Protein AF-A0A956Y490-F1 (afdb_monomer)

Solvent-accessible surface area (backbone atoms only — not comparable to full-atom values): 5890 Å² total; per-residue (Å²): 99,67,63,46,100,81,66,47,80,74,45,66,71,57,45,44,42,49,51,43,53,48,54,53,53,51,28,47,42,54,70,28,80,76,93,72,71,83,88,53,60,50,74,77,47,41,64,62,47,53,50,38,41,53,54,31,49,50,28,51,74,76,54,81,40,60,64,55,44,101,85,76,46,77,37,55,52,67,75,55,48,54,53,54,51,51,52,54,54,50,53,53,51,50,58,49,52,72,26,68,112

Structure (mmCIF, N/CA/C/O backbone):
data_AF-A0A956Y490-F1
#
_entry.id   AF-A0A956Y490-F1
#
loop_
_atom_site.group_PDB
_atom_site.id
_atom_site.type_symbol
_atom_site.label_atom_id
_atom_site.label_alt_id
_atom_site.label_comp_id
_atom_site.label_asym_id
_atom_site.label_entity_id
_atom_site.label_seq_id
_atom_site.pdbx_PDB_ins_code
_atom_site.Cartn_x
_atom_site.Cartn_y
_atom_site.Cartn_z
_atom_site.occupancy
_atom_site.B_iso_or_equiv
_atom_site.auth_seq_id
_atom_site.auth_comp_id
_atom_site.auth_asym_id
_atom_site.auth_atom_id
_atom_site.pdbx_PDB_model_num
ATOM 1 N N . LEU A 1 1 ? 11.659 -4.391 -20.643 1.00 76.44 1 LEU A N 1
ATOM 2 C CA . LEU A 1 1 ? 10.256 -3.983 -20.859 1.00 76.44 1 LEU A CA 1
ATOM 3 C C . LEU A 1 1 ? 10.191 -2.992 -22.004 1.00 76.44 1 LEU A C 1
ATOM 5 O O . LEU A 1 1 ? 10.776 -1.911 -21.907 1.00 76.44 1 LEU A O 1
ATOM 9 N N . ARG A 1 2 ? 9.555 -3.385 -23.107 1.00 68.56 2 ARG A N 1
ATOM 10 C CA . ARG A 1 2 ? 9.399 -2.532 -24.289 1.00 68.56 2 ARG A CA 1
ATOM 11 C C . ARG A 1 2 ? 8.566 -1.296 -23.933 1.00 68.56 2 ARG A C 1
ATOM 13 O O . ARG A 1 2 ? 7.552 -1.397 -23.248 1.00 68.56 2 ARG A O 1
ATOM 20 N N . LYS A 1 3 ? 8.994 -0.111 -24.376 1.00 73.38 3 LYS A N 1
ATOM 21 C CA . LYS A 1 3 ? 8.166 1.103 -24.274 1.00 73.38 3 LYS A CA 1
ATOM 22 C C . LYS A 1 3 ? 7.131 1.105 -25.398 1.00 73.38 3 LYS A C 1
ATOM 24 O O . LY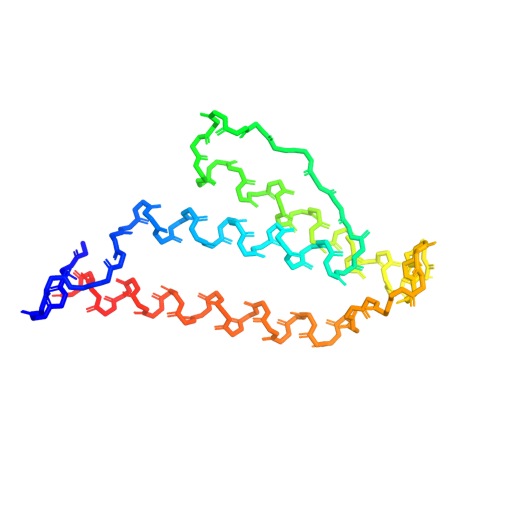S A 1 3 ? 7.402 0.582 -26.477 1.00 73.38 3 LYS A O 1
ATOM 29 N N . GLY A 1 4 ? 5.964 1.701 -25.152 1.00 69.81 4 GLY A N 1
ATOM 30 C CA . GLY A 1 4 ? 4.907 1.786 -26.163 1.00 69.81 4 GLY A CA 1
ATOM 31 C C . GLY A 1 4 ? 5.311 2.636 -27.382 1.00 69.81 4 GLY A C 1
ATOM 32 O O . GLY A 1 4 ? 6.329 3.329 -27.338 1.00 69.81 4 GLY A O 1
ATOM 33 N N . PRO A 1 5 ? 4.488 2.675 -28.450 1.00 67.56 5 PRO A N 1
ATOM 34 C CA . PRO A 1 5 ? 4.809 3.343 -29.723 1.00 67.56 5 PRO A CA 1
ATOM 35 C C . PRO A 1 5 ? 5.163 4.832 -29.604 1.00 67.56 5 PRO A C 1
ATOM 37 O O . PRO A 1 5 ? 5.830 5.389 -30.466 1.00 67.56 5 PRO A O 1
ATOM 40 N N . ARG A 1 6 ? 4.712 5.487 -28.527 1.00 73.81 6 ARG A N 1
ATOM 41 C CA . ARG A 1 6 ? 4.988 6.901 -28.224 1.00 73.81 6 ARG A CA 1
ATOM 42 C C . ARG A 1 6 ? 6.073 7.098 -27.158 1.00 73.81 6 ARG A C 1
ATOM 44 O O . ARG A 1 6 ? 6.145 8.160 -26.552 1.00 73.81 6 ARG A O 1
ATOM 51 N N . GLY A 1 7 ? 6.850 6.061 -26.842 1.00 65.94 7 GLY A N 1
ATOM 52 C CA . GLY A 1 7 ? 7.847 6.082 -25.765 1.00 65.94 7 GLY A CA 1
ATOM 53 C C . GLY A 1 7 ? 7.260 6.184 -24.350 1.00 65.94 7 GLY A C 1
ATOM 54 O O . GLY A 1 7 ? 8.014 6.310 -23.388 1.00 65.94 7 GLY A O 1
ATOM 55 N N . GLY A 1 8 ? 5.930 6.133 -24.219 1.00 72.25 8 GLY A N 1
ATOM 56 C CA . GLY A 1 8 ? 5.219 6.179 -22.945 1.00 72.25 8 GLY A CA 1
ATOM 57 C C . GLY A 1 8 ? 5.295 4.865 -22.165 1.00 72.25 8 GLY A C 1
ATOM 58 O O . GLY A 1 8 ? 5.559 3.799 -22.729 1.00 72.25 8 GLY A O 1
ATOM 59 N N . GLY A 1 9 ? 5.030 4.962 -20.861 1.00 76.62 9 GLY A N 1
ATOM 60 C CA . GLY A 1 9 ? 5.050 3.846 -19.914 1.00 76.62 9 GLY A CA 1
ATOM 61 C C . GLY A 1 9 ? 6.246 3.879 -18.959 1.00 76.62 9 GLY A C 1
ATOM 62 O O . GLY A 1 9 ? 7.244 4.565 -19.193 1.00 76.62 9 GLY A O 1
ATOM 63 N N . ARG A 1 10 ? 6.125 3.141 -17.854 1.00 84.75 10 ARG A N 1
ATOM 64 C CA . ARG A 1 10 ? 7.218 2.912 -16.899 1.00 84.75 10 ARG A CA 1
ATOM 65 C C . ARG A 1 10 ? 8.082 1.735 -17.365 1.00 84.75 10 ARG A C 1
ATOM 67 O O . ARG A 1 10 ? 7.576 0.812 -18.002 1.00 84.75 10 ARG A O 1
ATOM 74 N N . ASP A 1 11 ? 9.380 1.806 -17.078 1.00 89.62 11 ASP A N 1
ATOM 75 C CA . ASP A 1 11 ? 10.285 0.656 -17.130 1.00 89.62 11 ASP A CA 1
ATOM 76 C C . ASP A 1 11 ? 10.203 -0.140 -15.818 1.00 89.62 11 ASP A C 1
ATOM 78 O O . ASP A 1 11 ? 9.578 0.308 -14.856 1.00 89.62 11 ASP A O 1
ATOM 82 N N . LEU A 1 12 ? 10.815 -1.329 -15.780 1.00 91.31 12 LEU A N 1
ATOM 83 C CA . LEU A 1 12 ? 10.685 -2.243 -14.641 1.00 91.31 12 LEU A CA 1
ATOM 84 C C . LEU A 1 12 ? 11.065 -1.586 -13.300 1.00 91.31 12 LEU A C 1
ATOM 86 O O . LEU A 1 12 ? 10.264 -1.684 -12.371 1.00 91.31 12 LEU A O 1
ATOM 90 N N . PRO A 1 13 ? 12.197 -0.859 -13.173 1.00 92.38 13 PRO A N 1
ATOM 91 C CA . PRO A 1 13 ? 12.532 -0.185 -11.919 1.00 92.38 13 PRO A CA 1
ATOM 92 C C . PRO A 1 13 ? 11.452 0.806 -11.467 1.00 92.38 13 PRO A C 1
ATOM 94 O O . PRO A 1 13 ? 11.049 0.785 -10.305 1.00 92.38 13 PRO A O 1
ATOM 97 N N . LYS A 1 14 ? 10.908 1.617 -12.387 1.00 92.44 14 LYS A N 1
ATOM 98 C CA . LYS A 1 14 ? 9.824 2.559 -12.066 1.00 92.44 14 LYS A CA 1
ATOM 99 C C . LYS A 1 14 ? 8.501 1.870 -11.742 1.00 92.44 14 LYS A C 1
ATOM 101 O O . LYS A 1 14 ? 7.694 2.438 -11.010 1.00 92.44 14 LYS A O 1
ATOM 106 N N . MET A 1 15 ? 8.238 0.686 -12.294 1.00 94.38 15 MET A N 1
ATOM 107 C CA . MET A 1 15 ? 7.053 -0.107 -11.945 1.00 94.38 15 MET A CA 1
ATOM 108 C C . MET A 1 15 ? 7.169 -0.660 -10.525 1.00 94.38 15 MET A C 1
ATOM 110 O O . MET A 1 15 ? 6.238 -0.502 -9.743 1.00 94.38 15 MET A O 1
ATOM 114 N N . ILE A 1 16 ? 8.331 -1.209 -10.155 1.00 95.62 16 ILE A N 1
ATOM 115 C CA . ILE A 1 16 ? 8.595 -1.686 -8.788 1.00 95.62 16 ILE A CA 1
ATOM 116 C C . ILE A 1 16 ? 8.492 -0.528 -7.789 1.00 95.62 16 ILE A C 1
ATOM 118 O O . ILE A 1 16 ? 7.870 -0.671 -6.737 1.00 95.62 16 ILE A O 1
ATOM 122 N N . GLU A 1 17 ? 9.068 0.631 -8.121 1.00 96.00 17 GLU A N 1
ATOM 123 C CA . GLU A 1 17 ? 8.957 1.837 -7.299 1.00 96.00 17 GLU A CA 1
ATOM 124 C C . GLU A 1 17 ? 7.494 2.246 -7.086 1.00 96.00 17 GLU A C 1
ATOM 126 O O . GLU A 1 17 ? 7.069 2.507 -5.959 1.00 96.00 17 GLU A O 1
ATOM 131 N N . HIS A 1 18 ? 6.707 2.238 -8.164 1.00 96.38 18 HIS A N 1
ATOM 132 C CA . HIS A 1 18 ? 5.292 2.568 -8.117 1.00 96.38 18 HIS A CA 1
ATOM 133 C C . HIS A 1 18 ? 4.491 1.597 -7.240 1.00 96.38 18 HIS A C 1
ATOM 135 O O . HIS A 1 18 ? 3.712 2.057 -6.406 1.00 96.38 18 HIS A O 1
ATOM 141 N N . VAL A 1 19 ? 4.705 0.285 -7.387 1.00 97.38 19 VAL A N 1
ATOM 142 C CA . VAL A 1 19 ? 4.056 -0.740 -6.551 1.00 97.38 19 VAL A CA 1
ATOM 143 C C . VAL A 1 19 ? 4.390 -0.517 -5.077 1.00 97.38 19 VAL A C 1
ATOM 145 O O . VAL A 1 19 ? 3.485 -0.372 -4.261 1.00 97.38 19 VAL A O 1
ATOM 148 N N . ARG A 1 20 ? 5.677 -0.356 -4.737 1.00 97.44 20 ARG A N 1
ATOM 149 C CA . ARG A 1 20 ? 6.122 -0.059 -3.364 1.00 97.44 20 ARG A CA 1
ATOM 150 C C . ARG A 1 20 ? 5.411 1.160 -2.774 1.00 97.44 20 ARG A C 1
ATOM 152 O O . ARG A 1 20 ? 4.965 1.126 -1.624 1.00 97.44 20 ARG A O 1
ATOM 159 N N . ASP A 1 21 ? 5.346 2.254 -3.527 1.00 96.94 21 ASP A N 1
ATOM 160 C CA . ASP A 1 21 ? 4.768 3.506 -3.035 1.00 96.94 21 ASP A CA 1
ATOM 161 C C . ASP A 1 21 ? 3.253 3.414 -2.849 1.00 96.94 21 ASP A C 1
ATOM 163 O O . ASP A 1 21 ? 2.72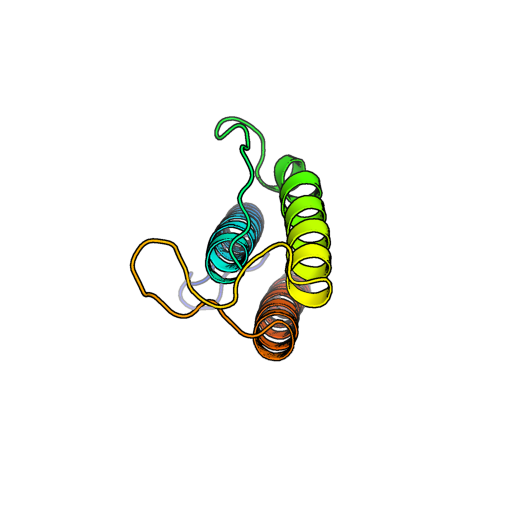5 3.956 -1.872 1.00 96.94 21 ASP A O 1
ATOM 167 N N . VAL A 1 22 ? 2.558 2.698 -3.736 1.00 97.81 22 VAL A N 1
ATOM 168 C CA . VAL A 1 22 ? 1.115 2.464 -3.615 1.00 97.81 22 VAL A CA 1
ATOM 169 C C . VAL A 1 22 ? 0.802 1.530 -2.448 1.00 97.81 22 VAL A C 1
ATOM 171 O O . VAL A 1 22 ? -0.059 1.885 -1.641 1.00 97.81 22 VAL A O 1
ATOM 174 N N . ASP A 1 23 ? 1.532 0.426 -2.272 1.00 98.38 23 ASP A N 1
ATOM 175 C CA . ASP A 1 23 ? 1.374 -0.481 -1.124 1.00 98.38 23 ASP A CA 1
ATOM 176 C C . ASP A 1 23 ? 1.497 0.282 0.197 1.00 98.38 23 ASP A C 1
ATOM 178 O O . ASP A 1 23 ? 0.640 0.194 1.084 1.00 98.38 23 ASP A O 1
ATOM 182 N N . LYS A 1 24 ? 2.539 1.113 0.311 1.00 98.00 24 LYS A N 1
ATOM 183 C CA . LYS A 1 24 ? 2.770 1.942 1.496 1.00 98.00 24 LYS A CA 1
ATOM 184 C C . LYS A 1 24 ? 1.667 2.984 1.702 1.00 98.00 24 LYS A C 1
ATOM 186 O O . LYS A 1 24 ? 1.273 3.239 2.842 1.00 98.00 24 LYS A O 1
ATOM 191 N N . ALA A 1 25 ? 1.165 3.599 0.633 1.00 97.25 25 ALA A N 1
ATOM 192 C CA . ALA A 1 25 ? 0.066 4.559 0.721 1.00 97.25 25 ALA A CA 1
ATOM 193 C C . ALA A 1 25 ? -1.250 3.885 1.150 1.00 97.25 25 ALA A C 1
ATOM 195 O O . ALA A 1 25 ? -1.973 4.400 2.011 1.00 97.25 25 ALA A O 1
ATOM 196 N N . TYR A 1 26 ? -1.553 2.713 0.592 1.00 98.19 26 TYR A N 1
ATOM 197 C CA . TYR A 1 26 ? -2.748 1.944 0.929 1.00 98.19 26 TYR A CA 1
ATOM 198 C C . TYR A 1 26 ? -2.685 1.420 2.365 1.00 98.19 26 TYR A C 1
ATOM 200 O O . TYR A 1 26 ? -3.695 1.496 3.068 1.00 98.19 26 TYR A O 1
ATOM 208 N N . LEU A 1 27 ? -1.515 0.985 2.848 1.00 98.38 27 LEU A N 1
ATOM 209 C CA . LEU A 1 27 ? -1.298 0.640 4.259 1.00 98.38 27 LEU A CA 1
ATOM 210 C C . LEU A 1 27 ? -1.758 1.771 5.197 1.00 98.38 27 LEU A C 1
ATOM 212 O O . LEU A 1 27 ? -2.484 1.523 6.163 1.00 98.38 27 LEU A O 1
ATOM 216 N N . GLY A 1 28 ? -1.418 3.022 4.871 1.00 96.69 28 GLY A N 1
ATOM 217 C CA . GLY A 1 28 ? -1.873 4.198 5.620 1.00 96.69 28 GLY A CA 1
ATOM 218 C C . GLY A 1 28 ? -3.397 4.366 5.618 1.00 96.69 28 GLY A C 1
ATOM 219 O O . GLY A 1 28 ? -3.988 4.699 6.645 1.00 96.69 28 GLY A O 1
ATOM 220 N N . SER A 1 29 ? -4.052 4.055 4.495 1.00 96.19 29 SER A N 1
ATOM 221 C CA . SER A 1 29 ? -5.519 4.085 4.371 1.00 96.19 29 SER A CA 1
ATOM 222 C C . SER A 1 29 ? -6.213 2.991 5.192 1.00 96.19 29 SER A C 1
ATOM 224 O O . SER A 1 29 ? -7.374 3.151 5.577 1.00 96.19 29 SER A O 1
ATOM 226 N N . LEU A 1 30 ? -5.509 1.897 5.499 1.00 96.25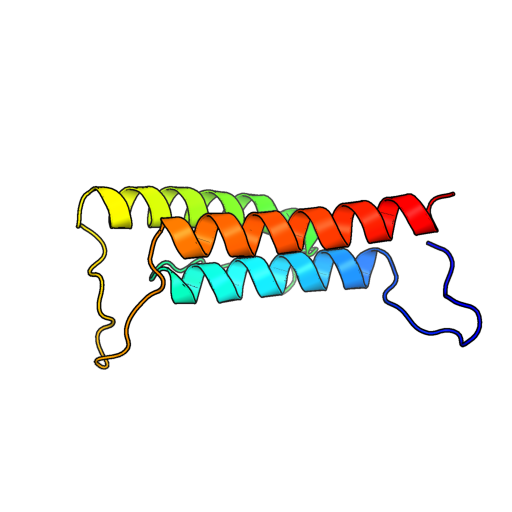 30 LEU A N 1
ATOM 227 C CA . LEU A 1 30 ? -5.966 0.847 6.412 1.00 96.25 30 LEU A CA 1
ATOM 228 C C . LEU A 1 30 ? -5.729 1.207 7.890 1.00 96.25 30 LEU A C 1
ATOM 230 O O . LEU A 1 30 ? -6.394 0.645 8.761 1.00 96.25 30 LEU A O 1
ATOM 234 N N . GLY A 1 31 ? -4.854 2.180 8.162 1.00 96.50 31 GLY A N 1
ATOM 235 C CA . GLY A 1 31 ? -4.465 2.630 9.501 1.00 96.50 31 GLY A CA 1
ATOM 236 C C . GLY A 1 31 ? -3.120 2.091 9.988 1.00 96.50 31 GLY A C 1
ATOM 237 O O . GLY A 1 31 ? -2.739 2.396 11.115 1.00 96.50 31 GLY A O 1
ATOM 238 N N . GLY A 1 32 ? -2.415 1.315 9.162 1.00 96.88 32 GLY A N 1
ATOM 239 C CA . GLY A 1 32 ? -1.081 0.815 9.468 1.00 96.88 32 GLY A CA 1
ATOM 240 C C . GLY A 1 32 ? 0.019 1.798 9.073 1.00 96.88 32 GLY A C 1
ATOM 241 O O . GLY A 1 32 ? -0.208 2.803 8.395 1.00 96.88 32 GLY A O 1
ATOM 242 N N . SER A 1 33 ? 1.245 1.500 9.492 1.00 96.62 33 SER A N 1
ATOM 243 C CA . SER A 1 33 ? 2.427 2.258 9.088 1.00 96.62 33 SER A CA 1
ATOM 244 C C . SER A 1 33 ? 3.665 1.376 9.140 1.00 96.62 33 SER A C 1
ATOM 246 O O . SER A 1 33 ? 3.728 0.437 9.927 1.00 96.62 33 SER A O 1
ATOM 248 N N . VAL A 1 34 ? 4.657 1.697 8.316 1.00 97.75 34 VAL A N 1
ATOM 249 C CA . VAL A 1 34 ? 5.945 1.006 8.302 1.00 97.75 34 VAL A CA 1
ATOM 250 C C . VAL A 1 34 ? 7.050 2.009 8.001 1.00 97.75 34 VAL A C 1
ATOM 252 O O . VAL A 1 34 ? 6.909 2.888 7.141 1.00 97.75 34 VAL A O 1
ATOM 255 N N . LYS A 1 35 ? 8.159 1.895 8.733 1.00 96.50 35 LYS A N 1
ATOM 256 C CA . LYS A 1 35 ? 9.392 2.614 8.418 1.00 96.50 35 LYS A CA 1
ATOM 257 C C . LYS A 1 35 ? 10.200 1.749 7.463 1.00 96.50 35 LYS A C 1
ATOM 259 O O . LYS A 1 35 ? 10.476 0.596 7.761 1.00 96.50 35 LYS A O 1
ATOM 264 N N . ILE A 1 36 ? 10.568 2.329 6.332 1.00 94.44 36 ILE A N 1
ATOM 265 C CA . ILE A 1 36 ? 11.468 1.719 5.355 1.00 94.44 36 ILE A CA 1
ATOM 266 C C . ILE A 1 36 ? 12.652 2.655 5.166 1.00 94.44 36 ILE A C 1
ATOM 268 O O . ILE A 1 36 ? 12.487 3.878 5.256 1.00 94.44 36 ILE A O 1
ATOM 272 N N . ASP A 1 37 ? 13.820 2.085 4.898 1.00 93.31 37 ASP A N 1
ATOM 273 C CA . ASP A 1 37 ? 14.946 2.864 4.411 1.00 93.31 37 ASP A CA 1
ATOM 274 C C . ASP A 1 37 ? 14.632 3.350 2.991 1.00 93.31 37 ASP A C 1
ATOM 276 O O . ASP A 1 37 ? 14.302 2.560 2.109 1.00 93.31 37 ASP A O 1
ATOM 280 N N . LYS A 1 38 ? 14.685 4.668 2.784 1.00 87.25 38 LYS A N 1
ATOM 281 C CA . LYS A 1 38 ? 14.434 5.277 1.473 1.00 87.25 38 LYS A CA 1
ATOM 282 C C . LYS A 1 38 ? 15.618 5.114 0.519 1.00 87.25 38 LYS A C 1
ATOM 284 O O . LYS A 1 38 ? 15.422 5.285 -0.678 1.00 87.25 38 LYS A O 1
ATOM 289 N N . ALA A 1 39 ? 16.813 4.842 1.045 1.00 93.00 39 ALA A N 1
ATOM 290 C CA . ALA A 1 39 ? 18.006 4.581 0.249 1.00 93.00 39 ALA A CA 1
ATOM 291 C C . ALA A 1 39 ? 18.085 3.121 -0.224 1.00 93.00 39 ALA A C 1
ATOM 293 O O . ALA A 1 39 ? 18.861 2.819 -1.125 1.00 93.00 39 ALA A O 1
ATOM 294 N N . ALA A 1 40 ? 17.290 2.222 0.366 1.00 94.75 40 ALA A N 1
ATOM 295 C CA . ALA A 1 40 ? 17.237 0.830 -0.047 1.00 94.75 40 ALA A CA 1
ATOM 296 C C . ALA A 1 40 ? 16.540 0.666 -1.404 1.00 94.75 40 ALA A C 1
ATOM 298 O O . ALA A 1 40 ? 15.589 1.381 -1.734 1.00 94.75 40 ALA A O 1
ATOM 29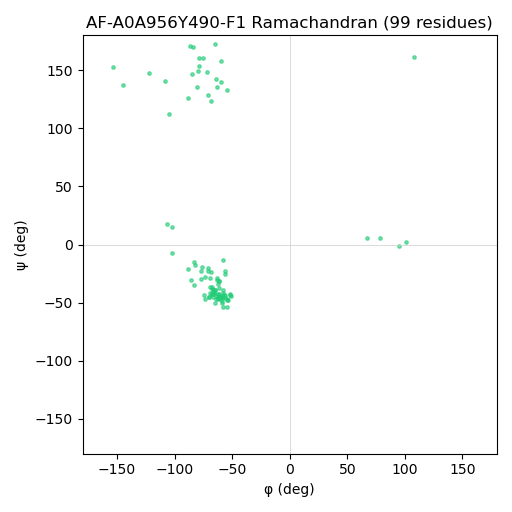9 N N . GLU A 1 41 ? 16.979 -0.344 -2.154 1.00 96.25 41 GLU A N 1
ATOM 300 C CA . GLU A 1 41 ? 16.353 -0.726 -3.417 1.00 96.25 41 GLU A CA 1
ATOM 301 C C . GLU A 1 41 ? 14.850 -0.995 -3.227 1.00 96.25 41 GLU A C 1
ATOM 303 O O . GLU A 1 41 ? 14.476 -1.728 -2.302 1.00 96.25 41 GLU A O 1
ATOM 308 N N . PRO A 1 42 ? 13.964 -0.462 -4.094 1.00 95.88 42 PRO A N 1
ATOM 309 C CA . PRO A 1 42 ? 12.520 -0.550 -3.896 1.00 95.88 42 PRO A CA 1
ATOM 310 C C . PRO A 1 42 ? 12.022 -1.977 -3.637 1.00 95.88 42 PRO A C 1
ATOM 312 O O . PRO A 1 42 ? 11.252 -2.204 -2.701 1.00 95.88 42 PRO A O 1
ATOM 315 N N . ILE A 1 43 ? 12.529 -2.946 -4.404 1.00 96.19 43 ILE A N 1
ATOM 316 C CA . ILE A 1 43 ? 12.151 -4.358 -4.284 1.00 96.19 43 ILE A CA 1
ATOM 317 C C . ILE A 1 43 ? 12.503 -4.955 -2.915 1.00 96.19 43 ILE A C 1
ATOM 319 O O . ILE A 1 43 ? 11.740 -5.758 -2.384 1.00 96.19 43 ILE A O 1
ATOM 323 N N . ALA A 1 44 ? 13.609 -4.522 -2.302 1.00 97.19 44 ALA A N 1
ATOM 324 C CA . ALA A 1 44 ? 14.050 -5.012 -0.999 1.00 97.19 44 ALA A CA 1
ATOM 325 C C . ALA A 1 44 ? 13.148 -4.523 0.147 1.00 97.19 44 ALA A C 1
ATOM 327 O O . ALA A 1 44 ? 13.113 -5.132 1.214 1.00 97.19 44 ALA A O 1
ATOM 328 N N . THR A 1 45 ? 12.389 -3.443 -0.068 1.00 97.38 45 THR A N 1
ATOM 329 C CA . THR A 1 45 ? 11.484 -2.876 0.946 1.00 97.38 45 THR A CA 1
ATOM 330 C C . THR A 1 45 ? 10.080 -3.491 0.934 1.00 97.38 45 THR A C 1
ATOM 332 O O . THR A 1 45 ? 9.385 -3.439 1.951 1.00 97.38 45 THR A O 1
ATOM 335 N N . LEU A 1 46 ? 9.6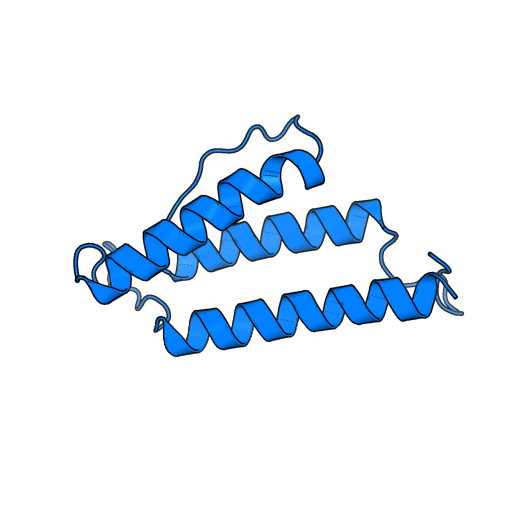66 -4.106 -0.183 1.00 96.94 46 LEU A N 1
ATOM 336 C CA . LEU A 1 46 ? 8.325 -4.679 -0.353 1.00 96.94 46 LEU A CA 1
ATOM 337 C C . LEU A 1 46 ? 7.950 -5.718 0.719 1.00 96.94 46 LEU A C 1
ATOM 339 O O . LEU A 1 46 ? 6.835 -5.627 1.233 1.00 96.94 46 LEU A O 1
ATOM 343 N N . PRO A 1 47 ? 8.826 -6.663 1.125 1.00 97.56 47 PRO A N 1
ATOM 344 C CA . PRO A 1 47 ? 8.473 -7.644 2.152 1.00 97.56 47 PRO A CA 1
ATOM 345 C C . PRO A 1 47 ? 8.044 -7.004 3.478 1.00 97.56 47 PRO A C 1
ATOM 347 O O . PRO A 1 47 ? 7.041 -7.411 4.059 1.00 97.56 47 PRO A O 1
ATOM 350 N N . ALA A 1 48 ? 8.743 -5.955 3.924 1.00 98.12 48 ALA A N 1
ATOM 351 C CA . ALA A 1 48 ? 8.404 -5.250 5.160 1.00 98.12 48 ALA A CA 1
ATOM 352 C C . ALA A 1 48 ? 7.056 -4.519 5.057 1.00 98.12 48 ALA A C 1
ATOM 354 O O . ALA A 1 48 ? 6.273 -4.519 6.007 1.00 98.12 48 ALA A O 1
ATOM 355 N N . ILE A 1 49 ? 6.759 -3.920 3.899 1.00 98.44 49 ILE A N 1
ATOM 356 C CA . ILE A 1 49 ? 5.473 -3.253 3.659 1.00 98.44 49 ILE A CA 1
ATOM 357 C C . ILE A 1 49 ? 4.335 -4.277 3.641 1.00 98.44 49 ILE A C 1
ATOM 359 O O . ILE A 1 49 ? 3.315 -4.067 4.294 1.00 98.44 49 ILE A O 1
ATOM 363 N N . ARG A 1 50 ? 4.524 -5.407 2.954 1.00 98.19 50 ARG A N 1
ATOM 364 C CA . ARG A 1 50 ? 3.525 -6.479 2.861 1.00 98.19 50 ARG A CA 1
ATOM 365 C C . ARG A 1 50 ? 3.256 -7.132 4.211 1.00 98.19 50 ARG A C 1
ATOM 367 O O . ARG A 1 50 ? 2.094 -7.359 4.536 1.00 98.19 50 A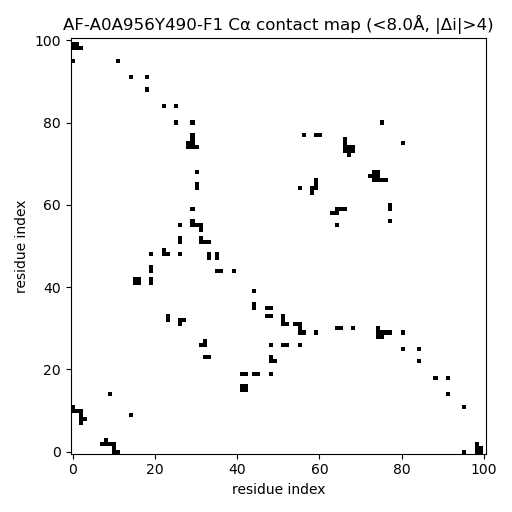RG A O 1
ATOM 374 N N . GLN A 1 51 ? 4.283 -7.342 5.034 1.00 98.62 51 GLN A N 1
ATOM 375 C CA . GLN A 1 51 ? 4.081 -7.804 6.407 1.00 98.62 51 GLN A CA 1
ATOM 376 C C . GLN A 1 51 ? 3.247 -6.798 7.214 1.00 98.62 51 GLN A C 1
ATOM 378 O O . GLN A 1 51 ? 2.249 -7.178 7.817 1.00 98.62 51 GLN A O 1
ATOM 383 N N . ALA A 1 52 ? 3.570 -5.504 7.138 1.00 98.69 52 ALA A N 1
ATOM 384 C CA . ALA A 1 52 ? 2.795 -4.472 7.825 1.00 98.69 52 ALA A CA 1
ATOM 385 C C . ALA A 1 52 ? 1.339 -4.374 7.323 1.00 98.69 52 ALA A C 1
ATOM 387 O O . ALA A 1 52 ? 0.443 -4.038 8.097 1.00 98.69 52 ALA A O 1
ATOM 388 N N . ILE A 1 53 ? 1.080 -4.677 6.046 1.00 98.69 53 ILE A N 1
ATOM 389 C CA . ILE A 1 53 ? -0.278 -4.801 5.497 1.00 98.69 53 ILE A CA 1
ATOM 390 C C . ILE A 1 53 ? -1.032 -5.957 6.158 1.00 98.69 53 ILE A C 1
ATOM 392 O O . ILE A 1 53 ? -2.181 -5.767 6.559 1.00 98.69 53 ILE A O 1
ATOM 396 N N . LEU A 1 54 ? -0.407 -7.129 6.290 1.00 98.62 54 LEU A N 1
ATOM 397 C CA . LEU A 1 54 ? -1.022 -8.288 6.944 1.00 98.62 54 LEU A CA 1
ATOM 398 C C . LEU A 1 54 ? -1.323 -8.002 8.419 1.00 98.62 54 LEU A C 1
ATOM 400 O O . LEU A 1 54 ? -2.441 -8.252 8.870 1.00 98.62 54 LEU A O 1
ATOM 404 N N . ASP A 1 55 ? -0.378 -7.394 9.135 1.00 98.62 55 ASP A N 1
ATOM 405 C CA . ASP A 1 55 ? -0.550 -7.019 10.542 1.00 98.62 55 ASP A CA 1
ATOM 406 C C . ASP A 1 55 ? -1.685 -5.996 10.705 1.00 98.62 55 ASP A C 1
ATOM 408 O O . ASP A 1 55 ? -2.543 -6.126 11.580 1.00 98.62 55 ASP A O 1
ATOM 412 N N . ALA A 1 56 ? -1.749 -4.997 9.817 1.00 98.38 56 ALA A N 1
ATOM 413 C CA . ALA A 1 56 ? -2.819 -4.008 9.829 1.00 98.38 56 ALA A CA 1
ATOM 414 C C . ALA A 1 56 ? -4.183 -4.619 9.467 1.00 98.38 56 ALA A C 1
ATOM 416 O O . ALA A 1 56 ? -5.196 -4.232 10.046 1.00 98.38 56 ALA A O 1
ATOM 417 N N . LEU A 1 57 ? -4.240 -5.585 8.545 1.00 98.31 57 LEU A N 1
ATOM 418 C CA . LEU A 1 57 ? -5.470 -6.322 8.248 1.00 98.31 57 LEU A CA 1
ATOM 419 C C . LEU A 1 57 ? -5.946 -7.104 9.472 1.00 98.31 57 LEU A C 1
ATOM 421 O O . LEU A 1 57 ? -7.120 -6.995 9.825 1.00 98.31 57 LEU A O 1
ATOM 425 N N . ALA A 1 58 ? -5.047 -7.826 10.144 1.00 98.38 58 ALA A N 1
ATOM 426 C CA . ALA A 1 58 ? -5.363 -8.546 11.372 1.00 98.38 58 ALA A CA 1
ATOM 427 C C . ALA A 1 58 ? -5.880 -7.591 12.460 1.00 98.38 58 ALA A C 1
ATOM 429 O O . ALA A 1 58 ? -6.971 -7.810 12.985 1.00 98.38 58 ALA A O 1
ATOM 430 N N . GLY A 1 59 ? -5.183 -6.474 12.701 1.00 98.31 59 GLY A N 1
ATOM 431 C CA . GLY A 1 59 ? -5.595 -5.455 13.672 1.00 98.31 59 GLY A CA 1
ATOM 432 C C . GLY A 1 59 ? -6.945 -4.802 13.350 1.00 98.31 59 GLY A C 1
ATOM 433 O O . GLY A 1 59 ? -7.704 -4.433 14.245 1.00 98.31 59 GLY A O 1
ATOM 434 N N . ARG A 1 60 ? -7.302 -4.674 12.066 1.00 96.94 60 ARG A N 1
ATOM 435 C CA . ARG A 1 60 ? -8.633 -4.194 11.658 1.00 96.94 60 ARG A CA 1
ATOM 436 C C . ARG A 1 60 ? -9.738 -5.223 11.875 1.00 96.94 60 ARG A C 1
ATOM 438 O O . ARG A 1 60 ? -10.888 -4.819 12.029 1.00 96.94 60 ARG A O 1
ATOM 445 N N . LEU A 1 61 ? -9.416 -6.514 11.839 1.00 96.06 61 LEU A N 1
ATOM 446 C CA . LEU A 1 61 ? -10.370 -7.599 12.069 1.00 96.06 61 LEU A CA 1
ATOM 447 C C . LEU A 1 61 ? -10.576 -7.874 13.564 1.00 96.06 61 LEU A C 1
ATOM 449 O O . LEU A 1 61 ? -11.699 -8.171 13.959 1.00 96.06 61 LEU A O 1
ATOM 453 N N . SER A 1 62 ? -9.530 -7.737 14.385 1.00 97.12 62 SER A N 1
ATOM 454 C CA . SER A 1 62 ? -9.612 -7.861 15.848 1.00 97.12 62 SER A CA 1
ATOM 455 C C . SER A 1 62 ? -10.217 -6.629 16.529 1.00 97.12 62 SER A C 1
ATOM 457 O O . SER A 1 62 ? -10.747 -6.742 17.630 1.00 97.12 62 SER A O 1
ATOM 459 N N . GLY A 1 63 ? -10.165 -5.463 15.876 1.00 95.69 63 GLY A N 1
ATOM 460 C CA . GLY A 1 63 ? -10.635 -4.188 16.426 1.00 95.69 63 GLY A CA 1
ATOM 461 C C . GLY A 1 63 ? -9.540 -3.341 17.084 1.00 95.69 63 GLY A C 1
ATOM 462 O O . GLY A 1 63 ? -9.818 -2.212 17.483 1.00 95.69 63 GLY A O 1
ATOM 463 N N . ASP A 1 64 ? -8.297 -3.829 17.129 1.00 97.19 64 ASP A N 1
ATOM 464 C CA . ASP A 1 64 ? -7.138 -3.101 17.672 1.00 97.19 64 ASP A CA 1
ATOM 465 C C . ASP A 1 64 ? -6.824 -1.824 16.880 1.00 97.19 64 ASP A C 1
ATOM 467 O O . ASP A 1 64 ? -6.309 -0.841 17.414 1.00 97.19 64 ASP A O 1
ATOM 471 N N . ILE A 1 65 ? -7.153 -1.823 15.585 1.00 96.50 65 ILE A N 1
ATOM 472 C CA . ILE A 1 65 ? -7.083 -0.645 14.726 1.00 96.50 65 ILE A CA 1
ATOM 473 C C . ILE A 1 65 ? -8.518 -0.142 14.493 1.00 96.50 65 ILE A C 1
ATOM 475 O O . ILE A 1 65 ? -9.290 -0.790 13.780 1.00 96.50 65 ILE A O 1
ATOM 479 N N . PRO A 1 66 ? -8.888 1.040 15.024 1.00 95.56 66 PRO A N 1
ATOM 480 C CA . PRO A 1 66 ? -10.233 1.588 14.853 1.00 95.56 66 PRO A CA 1
ATOM 481 C C . PRO A 1 66 ? -10.621 1.819 13.385 1.00 95.56 66 PRO A C 1
ATOM 483 O O . PRO A 1 66 ? -9.762 1.995 12.519 1.00 95.56 66 PRO A O 1
ATOM 486 N N . ALA A 1 67 ? -11.918 1.880 13.080 1.00 94.75 67 ALA A N 1
ATOM 487 C CA . ALA A 1 67 ? -12.394 2.231 11.736 1.00 94.75 67 ALA A CA 1
ATOM 488 C C . ALA A 1 67 ? -12.165 3.715 11.384 1.00 94.75 67 ALA A C 1
ATOM 490 O O . ALA A 1 67 ? -12.060 4.064 10.209 1.00 94.75 67 ALA A O 1
ATOM 491 N N . GLU A 1 68 ? -12.032 4.571 12.393 1.00 95.00 68 GLU A N 1
ATOM 492 C CA . GLU A 1 68 ? -11.787 6.003 12.247 1.00 95.00 68 GLU A CA 1
ATOM 493 C C . GLU A 1 68 ? -10.350 6.347 12.653 1.00 95.00 68 GLU A C 1
ATOM 495 O O . GLU A 1 68 ? -9.777 5.785 13.588 1.00 95.00 68 GLU A O 1
ATOM 500 N N . GLY A 1 69 ? -9.726 7.257 11.911 1.00 89.38 69 GLY A N 1
ATOM 501 C CA . GLY A 1 69 ? -8.422 7.805 12.258 1.00 89.38 69 GLY A CA 1
ATOM 502 C C . GLY A 1 69 ? -8.532 8.880 13.339 1.00 89.38 69 GLY A C 1
ATOM 503 O O . GLY A 1 69 ? -9.563 9.524 13.490 1.00 89.38 69 GLY A O 1
ATOM 504 N N . ALA A 1 70 ? -7.418 9.169 14.015 1.00 83.31 70 ALA A N 1
ATOM 505 C CA . ALA A 1 70 ? -7.347 10.171 15.088 1.00 83.31 70 ALA A CA 1
ATOM 506 C C . ALA A 1 70 ? -7.777 11.601 14.684 1.00 83.31 70 ALA A C 1
ATOM 508 O O . ALA A 1 70 ? -7.973 12.449 15.546 1.00 83.31 70 ALA A O 1
ATOM 509 N N . ARG A 1 71 ? -7.904 11.885 13.380 1.00 84.88 71 ARG A N 1
ATOM 510 C CA . ARG A 1 71 ? -8.374 13.170 12.828 1.00 84.88 71 ARG A CA 1
ATOM 511 C C . ARG A 1 71 ? -9.797 13.100 12.246 1.00 84.88 71 ARG A C 1
ATOM 513 O O . ARG A 1 71 ? -10.146 13.938 11.424 1.00 84.88 71 ARG A O 1
ATOM 520 N N . GLY A 1 72 ? -10.584 12.080 12.596 1.00 82.81 72 GLY A N 1
ATOM 521 C CA . GLY A 1 72 ? -11.981 11.919 12.159 1.00 82.81 72 GLY A CA 1
ATOM 522 C C . GLY A 1 72 ? -12.174 11.394 10.728 1.00 82.81 72 GLY A C 1
ATOM 523 O O . GLY A 1 72 ? -13.296 11.329 10.237 1.00 82.81 72 GLY A O 1
ATOM 524 N N . GLY A 1 73 ? -11.098 11.018 10.028 1.00 88.38 73 GLY A N 1
ATOM 525 C CA . GLY A 1 73 ? -11.183 10.415 8.695 1.00 88.38 73 GLY A CA 1
ATOM 526 C C . GLY A 1 73 ? -11.510 8.922 8.755 1.00 88.38 73 GLY A C 1
ATOM 527 O O . GLY A 1 73 ? -10.893 8.187 9.527 1.00 88.38 73 GLY A O 1
ATOM 528 N N . HIS A 1 74 ? -12.426 8.455 7.904 1.00 93.00 74 HIS A N 1
ATOM 529 C CA . HIS A 1 74 ? -12.742 7.030 7.786 1.00 93.00 74 HIS A CA 1
ATOM 530 C C . HIS A 1 74 ? -11.592 6.272 7.113 1.00 93.00 74 HIS A C 1
ATOM 532 O O . HIS A 1 74 ? -11.148 6.630 6.019 1.00 93.00 74 HIS A O 1
ATOM 538 N N . ARG A 1 75 ? -11.135 5.189 7.744 1.00 95.56 75 ARG A N 1
ATOM 539 C CA . ARG A 1 75 ? -10.201 4.241 7.130 1.00 95.56 75 ARG A CA 1
ATOM 540 C C . ARG A 1 75 ? -10.955 3.315 6.188 1.00 95.56 75 ARG A C 1
ATOM 542 O O . ARG A 1 75 ? -12.135 3.015 6.375 1.00 95.56 75 ARG A O 1
ATOM 549 N N . TRP A 1 76 ? -10.255 2.791 5.193 1.00 97.38 76 TRP A N 1
ATOM 550 C CA . TRP A 1 76 ? -10.835 1.837 4.253 1.00 97.38 76 TRP A CA 1
ATOM 551 C C . TRP A 1 76 ? -11.329 0.588 4.977 1.00 97.38 76 TRP A C 1
ATOM 553 O O . TRP A 1 76 ? -10.660 0.093 5.882 1.00 97.38 76 TRP A O 1
ATOM 563 N N . ALA A 1 77 ? -12.485 0.049 4.588 1.00 97.12 77 ALA A N 1
ATOM 564 C CA . ALA A 1 77 ? -12.914 -1.256 5.086 1.00 97.12 77 ALA A CA 1
ATOM 565 C C . ALA A 1 77 ? -11.923 -2.345 4.615 1.00 97.12 77 ALA A C 1
ATOM 567 O O . ALA A 1 77 ? -11.511 -2.288 3.452 1.00 97.12 77 ALA A O 1
ATOM 568 N N . PRO A 1 78 ? -11.599 -3.371 5.431 1.00 97.94 78 PRO A N 1
ATOM 569 C CA . PRO A 1 78 ? -10.664 -4.433 5.036 1.00 97.94 78 PRO A CA 1
ATOM 570 C C . PRO A 1 78 ? -11.014 -5.081 3.690 1.00 97.94 78 PRO A C 1
ATOM 572 O O . PRO A 1 78 ? -10.164 -5.221 2.817 1.00 97.94 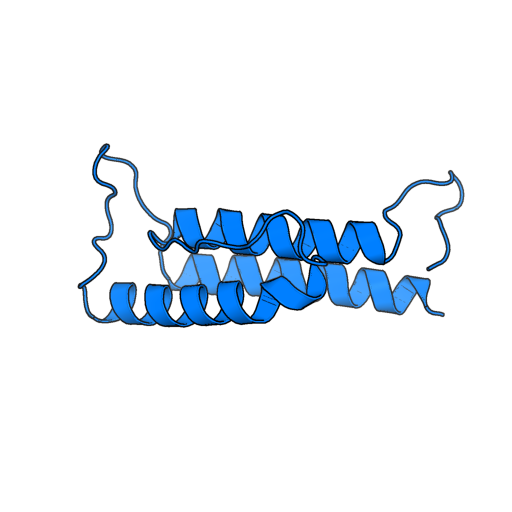78 PRO A O 1
ATOM 575 N N . ARG A 1 79 ? -12.306 -5.355 3.459 1.00 98.00 79 ARG A N 1
ATOM 576 C CA . ARG A 1 79 ? -12.813 -5.891 2.182 1.00 98.00 79 ARG A CA 1
ATOM 577 C C . ARG A 1 79 ? -12.495 -5.011 0.968 1.00 98.00 79 ARG A C 1
ATOM 579 O O . ARG A 1 79 ? -12.218 -5.522 -0.111 1.00 98.00 79 ARG A O 1
ATOM 586 N N . TYR A 1 80 ? -12.576 -3.690 1.132 1.00 98.12 80 TYR A N 1
ATOM 587 C CA . TYR A 1 80 ? -12.311 -2.745 0.051 1.00 98.12 80 TYR A CA 1
ATOM 588 C C . TYR A 1 80 ? -10.810 -2.655 -0.209 1.00 98.12 80 TYR A C 1
ATOM 590 O O . TYR A 1 80 ? -10.390 -2.720 -1.360 1.00 98.12 80 TYR A O 1
ATOM 598 N N . PHE A 1 81 ? -10.017 -2.588 0.864 1.00 98.31 81 PHE A N 1
ATOM 599 C CA . PHE A 1 81 ? -8.562 -2.595 0.789 1.00 98.31 81 PHE A CA 1
ATOM 600 C C . PHE A 1 81 ? -8.039 -3.805 0.006 1.00 98.31 81 PHE A C 1
ATOM 602 O O . PHE A 1 81 ? -7.337 -3.615 -0.982 1.00 98.31 81 PHE A O 1
ATOM 609 N N . VAL A 1 82 ? -8.444 -5.028 0.379 1.00 98.38 82 VAL A N 1
ATOM 610 C CA . VAL A 1 82 ? -7.965 -6.261 -0.276 1.00 98.38 82 VAL A CA 1
ATOM 611 C C . VAL A 1 82 ? -8.304 -6.258 -1.765 1.00 98.38 82 VAL A C 1
ATOM 613 O O . VAL A 1 82 ? -7.439 -6.529 -2.591 1.00 98.38 82 VAL A O 1
ATOM 616 N N . ARG A 1 83 ? -9.538 -5.882 -2.127 1.00 98.56 83 ARG A N 1
ATOM 617 C CA . ARG A 1 83 ? -9.953 -5.797 -3.533 1.00 98.56 83 ARG A CA 1
ATOM 618 C C . ARG A 1 83 ? -9.127 -4.777 -4.314 1.00 98.56 83 ARG A C 1
ATOM 620 O O . ARG A 1 83 ? -8.732 -5.054 -5.442 1.00 98.56 83 ARG A O 1
ATOM 627 N N . ARG A 1 84 ? -8.905 -3.593 -3.738 1.00 98.19 84 ARG A N 1
ATOM 628 C CA . ARG A 1 84 ? -8.198 -2.502 -4.413 1.00 98.19 84 ARG A CA 1
ATOM 629 C C . ARG A 1 84 ? -6.71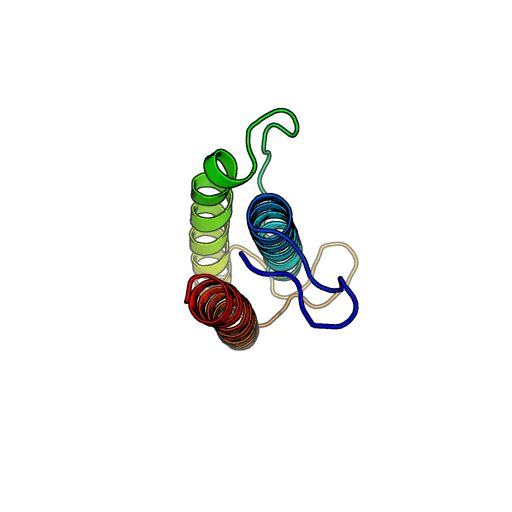6 -2.818 -4.599 1.00 98.19 84 ARG A C 1
ATOM 631 O O . ARG A 1 84 ? -6.197 -2.550 -5.677 1.00 98.19 84 ARG A O 1
ATOM 638 N N . LEU A 1 85 ? -6.079 -3.394 -3.579 1.00 98.12 85 LEU A N 1
ATOM 639 C CA . LEU A 1 85 ? -4.685 -3.823 -3.626 1.00 98.12 85 LEU A CA 1
ATOM 640 C C . LEU A 1 85 ? -4.490 -4.951 -4.648 1.00 98.12 85 LEU A C 1
ATOM 642 O O . LEU A 1 85 ? -3.650 -4.829 -5.527 1.00 98.12 85 LEU A O 1
ATOM 646 N N . ALA A 1 86 ? -5.317 -6.001 -4.593 1.00 98.12 86 ALA A N 1
ATOM 647 C CA . ALA A 1 86 ? -5.202 -7.135 -5.510 1.00 98.12 86 ALA A CA 1
ATOM 648 C C . ALA A 1 86 ? -5.408 -6.731 -6.978 1.00 98.12 86 ALA A C 1
ATOM 650 O O . ALA A 1 86 ? -4.659 -7.172 -7.840 1.00 98.12 86 ALA A O 1
ATOM 651 N N . TRP A 1 87 ? -6.394 -5.872 -7.263 1.00 98.38 87 TRP A N 1
ATOM 652 C CA . TRP A 1 87 ? -6.586 -5.328 -8.610 1.00 98.38 87 TRP A CA 1
ATOM 653 C C . TRP A 1 87 ? -5.348 -4.564 -9.100 1.00 98.38 87 TRP A C 1
ATOM 655 O O . TRP A 1 87 ? -4.930 -4.762 -10.233 1.00 98.38 87 TRP A O 1
ATOM 665 N N . HIS A 1 88 ? -4.763 -3.714 -8.250 1.00 98.31 88 HIS A N 1
ATOM 666 C CA . HIS A 1 88 ? -3.607 -2.884 -8.604 1.00 98.31 88 HIS A CA 1
ATOM 667 C C . HIS A 1 88 ? -2.341 -3.717 -8.852 1.00 98.31 88 HIS A C 1
ATOM 669 O O . HIS A 1 88 ? -1.643 -3.490 -9.836 1.00 98.31 88 HIS A O 1
ATOM 675 N N . GLU A 1 89 ? -2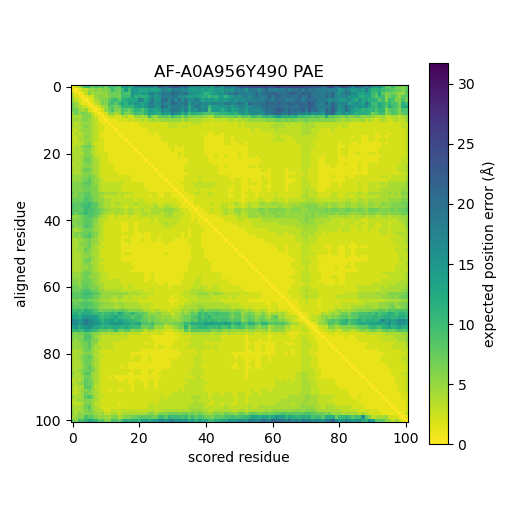.085 -4.715 -8.009 1.00 97.56 89 GLU A N 1
ATOM 676 C CA . GLU A 1 89 ? -0.954 -5.636 -8.170 1.00 97.56 89 GLU A CA 1
ATOM 677 C C . GLU A 1 89 ? -1.096 -6.500 -9.433 1.00 97.56 89 GLU A C 1
ATOM 679 O O . GLU A 1 89 ? -0.137 -6.659 -10.187 1.00 97.56 89 GLU A O 1
ATOM 684 N N . LEU A 1 90 ? -2.300 -7.018 -9.712 1.00 97.88 90 LEU A N 1
ATOM 685 C CA . LEU A 1 90 ? -2.560 -7.800 -10.926 1.00 97.88 90 LEU A CA 1
ATOM 686 C C . LEU A 1 90 ? -2.422 -6.958 -12.201 1.00 97.88 90 LEU A C 1
ATOM 688 O O . LEU A 1 90 ? -1.818 -7.431 -13.159 1.00 97.88 90 LEU A O 1
ATOM 692 N N . ASP A 1 91 ? -2.922 -5.719 -12.201 1.00 96.50 91 ASP A N 1
ATOM 693 C CA . ASP A 1 91 ? -2.792 -4.782 -13.328 1.00 96.50 91 ASP A CA 1
ATOM 694 C C . ASP A 1 91 ? -1.318 -4.564 -13.706 1.00 96.50 91 ASP A C 1
ATOM 696 O O . ASP A 1 91 ? -0.943 -4.669 -14.874 1.00 96.50 91 ASP A O 1
ATOM 700 N N . HIS A 1 92 ? -0.444 -4.360 -12.715 1.00 95.38 92 HIS A N 1
ATOM 701 C CA . HIS A 1 92 ? 0.986 -4.192 -12.978 1.00 95.38 92 HIS A CA 1
ATOM 702 C C . HIS A 1 92 ? 1.727 -5.492 -13.278 1.00 95.38 92 HIS A C 1
ATOM 704 O O . HIS A 1 92 ? 2.702 -5.452 -14.028 1.00 95.38 92 HIS A O 1
ATOM 710 N N . ALA A 1 93 ? 1.289 -6.632 -12.741 1.00 94.69 93 ALA A N 1
ATOM 711 C CA . ALA A 1 93 ? 1.833 -7.927 -13.137 1.00 94.69 93 ALA A CA 1
ATOM 712 C C . ALA A 1 93 ? 1.581 -8.189 -14.631 1.00 94.69 93 ALA A C 1
ATOM 714 O O . ALA A 1 93 ? 2.518 -8.535 -15.348 1.00 94.69 93 ALA A O 1
ATOM 715 N N . TRP A 1 94 ? 0.359 -7.926 -15.105 1.00 94.00 94 TRP A N 1
ATOM 716 C CA . TRP A 1 94 ? -0.005 -8.058 -16.519 1.00 94.00 94 TRP A CA 1
ATOM 717 C C . TRP A 1 94 ? 0.747 -7.038 -17.384 1.00 94.00 94 TRP A C 1
ATOM 719 O O . TRP A 1 94 ? 1.294 -7.394 -18.420 1.00 94.00 94 TRP A O 1
ATOM 729 N N . GLU A 1 95 ? 0.899 -5.789 -16.923 1.00 92.25 95 GLU A N 1
ATOM 730 C CA . GLU A 1 95 ? 1.696 -4.781 -17.640 1.00 92.25 95 GLU A CA 1
ATOM 731 C C . GLU A 1 95 ? 3.182 -5.184 -17.782 1.00 92.25 95 GLU A C 1
ATOM 733 O O . GLU A 1 95 ? 3.847 -4.781 -18.742 1.00 92.25 95 GLU A O 1
ATOM 738 N N . ILE A 1 96 ? 3.737 -5.933 -16.822 1.00 91.31 96 ILE A N 1
ATOM 739 C CA . ILE A 1 96 ? 5.105 -6.466 -16.899 1.00 91.31 96 ILE A CA 1
ATOM 740 C C . ILE A 1 96 ? 5.173 -7.625 -17.895 1.00 91.31 96 ILE A C 1
ATOM 742 O O . ILE A 1 96 ? 6.088 -7.628 -18.719 1.00 91.31 96 ILE A O 1
ATOM 746 N N . GLU A 1 97 ? 4.232 -8.568 -17.818 1.00 91.25 97 GLU A N 1
ATOM 747 C CA . GLU A 1 97 ? 4.134 -9.729 -18.711 1.00 91.25 97 GLU A CA 1
ATOM 748 C C . GLU A 1 97 ? 4.016 -9.288 -20.178 1.00 91.25 97 GLU A C 1
ATOM 750 O O . GLU A 1 97 ? 4.908 -9.588 -20.973 1.00 91.25 97 GLU A O 1
ATOM 755 N N . ASP A 1 98 ? 3.046 -8.423 -20.492 1.00 88.00 98 ASP A N 1
ATOM 756 C CA . ASP A 1 98 ? 2.795 -7.885 -21.841 1.00 88.00 98 ASP A CA 1
ATOM 757 C C . ASP A 1 98 ? 4.011 -7.174 -22.465 1.00 88.00 98 ASP A C 1
ATOM 759 O O . ASP A 1 98 ? 4.106 -7.015 -23.682 1.00 88.00 98 ASP A O 1
ATOM 763 N N . LYS A 1 99 ? 4.928 -6.658 -21.637 1.00 86.19 99 LYS A N 1
ATOM 764 C CA . LYS A 1 99 ? 6.122 -5.917 -22.084 1.00 86.19 99 LYS A CA 1
ATOM 765 C C . LYS A 1 99 ? 7.409 -6.735 -22.032 1.00 86.19 99 LYS A C 1
ATOM 767 O O . LYS A 1 99 ? 8.470 -6.189 -22.389 1.00 86.19 99 LYS A O 1
ATOM 772 N N . ALA A 1 100 ? 7.357 -7.934 -21.459 1.00 83.62 100 ALA A N 1
ATOM 773 C CA . ALA A 1 100 ? 8.464 -8.879 -21.417 1.00 83.62 100 ALA A CA 1
ATOM 774 C C . ALA A 1 100 ? 8.510 -9.736 -22.690 1.00 83.62 100 ALA A C 1
ATOM 776 O O . ALA A 1 100 ? 9.612 -10.097 -23.109 1.00 83.62 100 ALA A O 1
ATOM 777 N N . GLU A 1 101 ? 7.347 -9.991 -23.295 1.00 69.38 101 GLU A N 1
ATOM 778 C CA . GLU A 1 101 ? 7.175 -10.561 -24.640 1.00 69.38 101 GLU A CA 1
ATOM 779 C C . GLU A 1 101 ? 7.480 -9.543 -25.764 1.00 69.38 101 GLU A C 1
ATOM 781 O O . GLU A 1 101 ? 7.990 -9.975 -26.825 1.00 69.38 101 GLU A O 1
#

Radius of gyration: 15.59 Å; Cα contacts (8 Å, |Δi|>4): 90; chains: 1; bounding box: 31×24×47 Å

pLDDT: mean 92.94, std 8.14, range [65.94, 98.69]

Mean predicted aligned error: 4.12 Å

Foldseek 3Di:
DDAPPVSDDDDPQVLLQVLLVVLQVLLVLLVWHDDDDPPDRSNVCVVRSVVRSVVSLVCLVVCVRPQADPVRDGRDRSVVSVVVSVVSVVVSVVVVVVRVD

Secondary structure (DSSP, 8-state):
-PPPTTS-S--HHHHHHHHHHHHHHHHHHHT------SSS-HHHHHHHHHHHHHHHHHHHHHTSS-SB-TTSPBPPPHHHHHHHHHHHHHHHHHHHHTTT-

Sequence (101 aa):
LRKGPRGGGRDLPKMIEHVRDVDKAYLGSLGGSVKIDKAAEPIATLPAIRQAILDALAGRLSGDIPAEGARGGHRWAPRYFVRRLAWHELDHAWEIEDKAE

Nearest PDB structures (foldseek):
  2wy2-assembly1_C  TM=3.239E-01  e=2.262E+00  Escherichia coli
  2e9w-assembly1_D  TM=2.875E-01  e=1.792E+00  Homo sapiens